Protein AF-A0A436E2F3-F1 (afdb_monomer_lite)

Sequence (44 aa):
MPDVKWAMKAREFINCNCAYGCPCQFNAMPTYGFCQAVAGMEIE

Foldseek 3Di:
DPPDDDDWDWDKDKDKPAPPPPVVVVVDQGRVNDMDMDMDIGTD

pLDDT: mean 91.5, std 6.1, range [67.56, 96.94]

Structure (mmCIF, N/CA/C/O backbone):
data_AF-A0A436E2F3-F1
#
_entry.id   AF-A0A436E2F3-F1
#
loop_
_atom_site.group_PDB
_atom_site.id
_atom_site.type_symbol
_atom_site.label_atom_id
_atom_site.label_alt_id
_atom_site.label_comp_id
_atom_site.label_asym_id
_atom_site.label_entity_id
_atom_site.label_seq_id
_atom_site.pdbx_PDB_ins_code
_atom_site.Cartn_x
_atom_site.Cartn_y
_atom_site.Cartn_z
_atom_site.occupancy
_atom_site.B_iso_or_equiv
_atom_site.auth_seq_id
_atom_site.auth_comp_id
_atom_site.auth_asym_id
_atom_site.auth_atom_id
_atom_site.pdbx_PDB_model_num
ATOM 1 N N . MET A 1 1 ? 4.987 -3.945 35.067 1.00 67.56 1 MET A N 1
ATOM 2 C CA . MET A 1 1 ? 4.877 -3.075 33.876 1.00 67.56 1 MET A CA 1
ATOM 3 C C . MET A 1 1 ? 3.436 -3.157 33.411 1.00 67.56 1 MET A C 1
ATOM 5 O O . MET A 1 1 ? 2.970 -4.283 33.282 1.00 67.56 1 MET A O 1
ATOM 9 N N . PRO A 1 2 ? 2.692 -2.048 33.273 1.00 69.94 2 PRO A N 1
ATOM 10 C CA . PRO A 1 2 ? 1.325 -2.139 32.782 1.00 69.94 2 PRO A CA 1
ATOM 11 C C . PRO A 1 2 ? 1.376 -2.548 31.305 1.00 69.94 2 PRO A C 1
ATOM 13 O O . PRO A 1 2 ? 1.979 -1.859 30.486 1.00 69.94 2 PRO A O 1
ATOM 16 N N . ASP A 1 3 ? 0.796 -3.705 30.996 1.00 80.12 3 ASP A N 1
ATOM 17 C CA . ASP A 1 3 ? 0.669 -4.248 29.641 1.00 80.12 3 ASP A CA 1
ATOM 18 C C . ASP A 1 3 ? -0.457 -3.488 28.920 1.00 80.12 3 ASP A C 1
ATOM 20 O O . ASP A 1 3 ? -1.608 -3.918 28.868 1.00 80.12 3 ASP A O 1
ATOM 24 N N . VAL A 1 4 ? -0.161 -2.264 28.473 1.00 82.31 4 VAL A N 1
ATOM 25 C CA . VAL A 1 4 ? -1.118 -1.445 27.720 1.00 82.31 4 VAL A CA 1
ATOM 26 C C . VAL A 1 4 ? -1.121 -1.919 26.271 1.00 82.31 4 VAL A C 1
ATOM 28 O O . VAL A 1 4 ? -0.226 -1.590 25.493 1.00 82.31 4 VAL A O 1
ATOM 31 N N . LYS A 1 5 ? -2.154 -2.682 25.906 1.00 87.12 5 LYS A N 1
ATOM 32 C CA . LYS A 1 5 ? -2.414 -3.103 24.526 1.00 87.12 5 LYS A CA 1
ATOM 33 C C . LYS A 1 5 ? -3.245 -2.043 23.813 1.00 87.12 5 LYS A C 1
ATOM 35 O O . LYS A 1 5 ? -4.447 -1.943 24.044 1.00 87.12 5 LYS A O 1
ATOM 40 N N . TRP A 1 6 ? -2.608 -1.259 22.951 1.00 90.12 6 TRP A N 1
ATOM 41 C CA . TRP A 1 6 ? -3.279 -0.311 22.063 1.00 90.12 6 TRP A CA 1
ATOM 42 C C . TRP A 1 6 ? -3.208 -0.805 20.611 1.00 90.12 6 TRP A C 1
ATOM 44 O O . TRP A 1 6 ? -2.288 -1.534 20.241 1.00 90.12 6 TRP A O 1
ATOM 54 N N . ALA A 1 7 ? -4.186 -0.414 19.796 1.00 91.31 7 ALA A N 1
ATOM 55 C CA . ALA 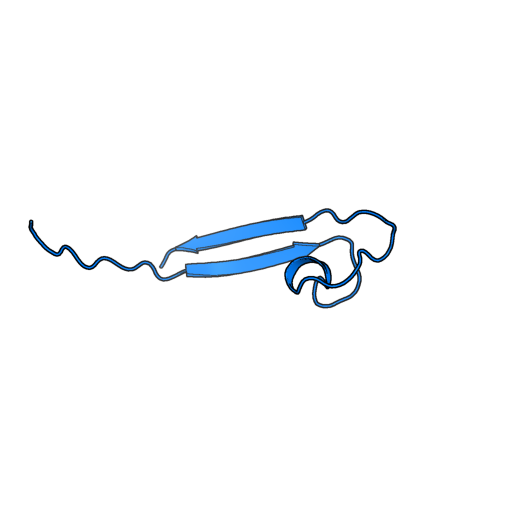A 1 7 ? -4.211 -0.668 18.358 1.00 91.31 7 ALA A CA 1
ATOM 56 C C . ALA A 1 7 ? -4.815 0.539 17.628 1.00 91.31 7 ALA A C 1
ATOM 58 O O . ALA A 1 7 ? -5.616 1.270 18.207 1.00 91.31 7 ALA A O 1
ATOM 59 N N . MET A 1 8 ? -4.438 0.735 16.363 1.00 91.00 8 MET A N 1
ATOM 60 C CA . MET A 1 8 ? -5.024 1.737 15.470 1.00 91.00 8 MET A CA 1
ATOM 61 C C . MET A 1 8 ? -5.559 1.051 14.221 1.00 91.00 8 MET A C 1
ATOM 63 O O . MET A 1 8 ? -4.930 0.130 13.694 1.00 91.00 8 MET A O 1
ATOM 67 N N . LYS A 1 9 ? -6.709 1.521 13.746 1.00 95.31 9 LYS A N 1
ATOM 68 C CA . LYS A 1 9 ? -7.288 1.119 12.471 1.00 95.31 9 LYS A CA 1
ATOM 69 C C . LYS A 1 9 ? -7.248 2.317 11.534 1.00 95.31 9 LYS A C 1
ATOM 71 O O . LYS A 1 9 ? -7.572 3.431 11.932 1.00 95.31 9 LYS A O 1
ATOM 76 N N . ALA A 1 10 ? -6.810 2.082 10.308 1.00 96.12 10 ALA A N 1
ATOM 77 C CA . ALA A 1 10 ? -6.743 3.113 9.292 1.00 96.12 10 ALA A CA 1
ATOM 78 C C . ALA A 1 10 ? -7.006 2.511 7.916 1.00 96.12 10 ALA A C 1
ATOM 80 O O . ALA A 1 10 ? -6.697 1.342 7.662 1.00 96.12 10 ALA A O 1
ATOM 81 N N . ARG A 1 11 ? -7.538 3.337 7.021 1.00 96.56 11 ARG A N 1
ATOM 82 C CA . ARG A 1 11 ? -7.593 3.053 5.594 1.00 96.56 11 ARG A CA 1
ATOM 83 C C . ARG A 1 11 ? -6.323 3.581 4.938 1.00 96.56 11 ARG A C 1
ATOM 85 O O . ARG A 1 11 ? -6.042 4.775 4.995 1.00 96.56 11 ARG A O 1
ATOM 92 N N . GLU A 1 12 ? -5.559 2.689 4.320 1.00 94.19 12 GLU A N 1
ATOM 93 C CA . GLU A 1 12 ? -4.327 3.035 3.611 1.00 94.19 12 GLU A CA 1
ATOM 94 C C . GLU A 1 12 ? -4.598 3.276 2.121 1.00 94.19 12 GLU A C 1
ATOM 96 O O . GLU A 1 12 ? -5.333 2.529 1.471 1.00 94.19 12 GLU A O 1
ATOM 101 N N . PHE A 1 13 ? -3.968 4.312 1.574 1.00 94.12 13 PHE A N 1
ATOM 102 C CA . PHE A 1 13 ? -3.852 4.552 0.145 1.00 94.12 13 PHE A CA 1
ATOM 103 C C . PHE A 1 13 ? -2.377 4.661 -0.228 1.00 94.12 13 PHE A C 1
ATOM 105 O O . PHE A 1 13 ? -1.649 5.474 0.342 1.00 94.12 13 PHE A O 1
ATOM 112 N N . ILE A 1 14 ? -1.952 3.886 -1.224 1.00 93.75 14 ILE A N 1
ATOM 113 C CA . ILE A 1 14 ? -0.601 3.954 -1.774 1.00 93.75 14 ILE A CA 1
ATOM 114 C C . ILE A 1 14 ? -0.647 4.052 -3.295 1.00 93.75 14 ILE A C 1
ATOM 116 O O . ILE A 1 14 ? -1.404 3.352 -3.970 1.00 93.75 14 ILE A O 1
ATOM 120 N N . ASN A 1 15 ? 0.185 4.932 -3.842 1.00 94.00 15 ASN A N 1
ATOM 121 C CA . ASN A 1 15 ? 0.409 5.049 -5.271 1.00 94.00 15 ASN A CA 1
ATOM 122 C C . ASN A 1 15 ? 1.904 5.180 -5.553 1.00 94.00 15 ASN A C 1
ATOM 124 O O . ASN A 1 15 ? 2.630 5.842 -4.813 1.00 94.00 15 ASN A O 1
ATOM 128 N N . CYS A 1 16 ? 2.362 4.553 -6.628 1.00 94.69 16 CYS A N 1
ATOM 129 C CA . CYS A 1 16 ? 3.750 4.599 -7.052 1.00 94.69 16 CYS A CA 1
ATOM 130 C 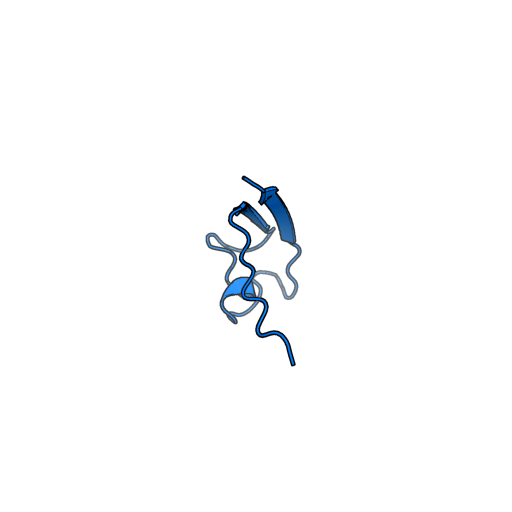C . CYS A 1 16 ? 3.848 4.816 -8.560 1.00 94.69 16 CYS A C 1
ATOM 132 O O . CYS A 1 16 ? 2.923 4.511 -9.312 1.00 94.69 16 CYS A O 1
ATOM 134 N N . ASN A 1 17 ? 5.011 5.282 -9.006 1.00 94.12 17 ASN A N 1
ATOM 135 C CA . ASN A 1 17 ? 5.317 5.461 -10.425 1.00 94.12 17 ASN A CA 1
ATOM 136 C C . ASN A 1 17 ? 5.764 4.165 -11.140 1.00 94.12 17 ASN A C 1
ATOM 138 O O . ASN A 1 17 ? 6.182 4.222 -12.295 1.00 94.12 17 ASN A O 1
ATOM 142 N N . CYS A 1 18 ? 5.714 3.013 -10.466 1.00 95.06 18 CYS A N 1
ATOM 143 C CA . CYS A 1 18 ? 6.133 1.714 -10.994 1.00 95.06 18 CYS A CA 1
ATOM 144 C C . CYS A 1 18 ? 4.970 0.938 -11.635 1.00 95.06 18 CYS A C 1
ATOM 146 O O . CYS A 1 18 ? 3.843 1.424 -11.717 1.00 95.06 18 CYS A O 1
ATOM 148 N N . ALA A 1 19 ? 5.249 -0.284 -12.104 1.00 93.69 19 ALA A N 1
ATOM 149 C CA . ALA A 1 19 ? 4.220 -1.192 -12.604 1.00 93.69 19 ALA A CA 1
ATOM 150 C C . ALA A 1 19 ? 3.073 -1.384 -11.595 1.00 93.69 19 ALA A C 1
ATOM 152 O O . ALA A 1 19 ? 3.243 -1.218 -10.382 1.00 93.69 19 ALA A O 1
ATOM 153 N N . TYR A 1 20 ? 1.901 -1.751 -12.121 1.00 90.19 20 TYR A N 1
ATOM 154 C CA . TYR A 1 20 ? 0.704 -1.993 -11.323 1.00 90.19 20 TYR A CA 1
ATOM 155 C C . TYR A 1 20 ? 0.993 -2.913 -10.129 1.00 90.19 20 TYR A C 1
ATOM 157 O O . TYR A 1 20 ? 1.733 -3.891 -10.245 1.00 90.19 20 TYR A O 1
ATOM 165 N N . GLY A 1 21 ? 0.406 -2.576 -8.981 1.00 90.06 21 GLY A N 1
ATOM 166 C CA . GLY A 1 21 ? 0.640 -3.284 -7.725 1.00 90.06 21 GLY A CA 1
ATOM 167 C C . GLY A 1 21 ? 1.922 -2.879 -6.995 1.00 90.06 21 GLY A C 1
ATOM 168 O O . GLY A 1 21 ? 2.245 -3.511 -6.001 1.00 90.06 21 GLY A O 1
ATOM 169 N N . CYS A 1 22 ? 2.643 -1.849 -7.451 1.00 93.56 22 CYS A N 1
ATOM 170 C CA . CYS A 1 22 ? 3.821 -1.309 -6.770 1.00 93.56 22 CYS A CA 1
ATOM 171 C C . CYS A 1 22 ? 4.819 -2.398 -6.350 1.00 93.56 22 CYS A C 1
ATOM 173 O O . CYS A 1 22 ? 5.055 -2.583 -5.157 1.00 93.56 22 CYS A O 1
ATOM 175 N N . PRO A 1 23 ? 5.437 -3.110 -7.315 1.00 93.06 23 PRO A N 1
ATOM 176 C CA . PRO A 1 23 ? 6.268 -4.290 -7.054 1.00 93.06 23 PRO A CA 1
ATOM 177 C C . PRO A 1 23 ? 7.337 -4.070 -5.974 1.0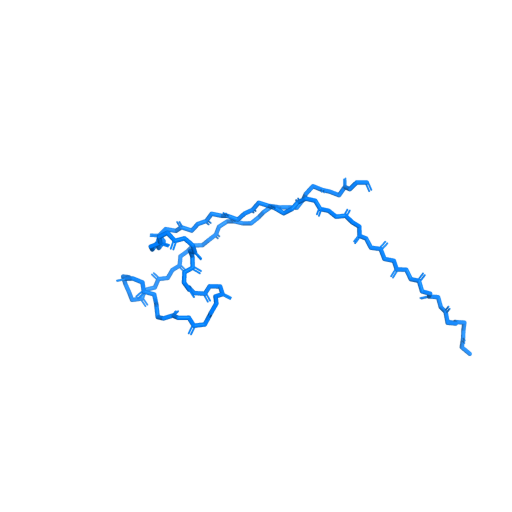0 93.06 23 PRO A C 1
ATOM 179 O O . PRO A 1 23 ? 7.619 -4.973 -5.192 1.00 93.06 23 PRO A O 1
ATOM 182 N N . CYS A 1 24 ? 7.880 -2.856 -5.869 1.00 92.56 24 CYS A N 1
ATOM 183 C CA . CYS A 1 24 ? 8.852 -2.489 -4.841 1.00 92.56 24 CYS A CA 1
ATOM 184 C C . CYS A 1 24 ? 8.336 -2.647 -3.402 1.00 92.56 24 CYS A C 1
ATOM 186 O O . CYS A 1 24 ? 9.118 -3.005 -2.528 1.00 92.56 24 CYS A O 1
ATOM 188 N N . GLN A 1 25 ? 7.040 -2.436 -3.148 1.00 91.12 25 GLN A N 1
ATOM 189 C CA . GLN A 1 25 ? 6.422 -2.674 -1.836 1.00 91.12 25 GLN A CA 1
ATOM 190 C C . GLN A 1 25 ? 6.480 -4.159 -1.443 1.00 91.12 25 GLN A C 1
ATOM 192 O O . GLN A 1 25 ? 6.538 -4.495 -0.264 1.00 91.12 25 GLN A O 1
ATOM 197 N N . PHE A 1 26 ? 6.519 -5.046 -2.438 1.00 92.31 26 PHE A N 1
ATOM 198 C CA . PHE A 1 26 ? 6.547 -6.497 -2.276 1.00 92.31 26 PHE A CA 1
ATOM 199 C C . PHE A 1 26 ? 7.928 -7.090 -2.594 1.00 92.31 26 PHE A C 1
ATOM 201 O O . PHE A 1 26 ? 8.032 -8.252 -2.982 1.00 92.31 26 PHE A O 1
ATOM 208 N N . ASN A 1 27 ? 8.996 -6.298 -2.418 1.00 91.50 27 ASN A N 1
ATOM 209 C CA . ASN A 1 27 ? 10.398 -6.685 -2.632 1.00 91.50 27 ASN A CA 1
ATOM 210 C C . ASN A 1 27 ? 10.754 -7.122 -4.067 1.00 91.50 27 ASN A C 1
ATOM 212 O O . ASN A 1 27 ? 11.774 -7.777 -4.280 1.00 91.50 27 ASN A O 1
ATOM 216 N N . ALA A 1 28 ? 9.951 -6.755 -5.065 1.00 93.69 28 ALA A N 1
ATOM 217 C CA . ALA A 1 28 ? 10.301 -6.950 -6.466 1.00 93.69 28 ALA A CA 1
ATOM 218 C C . ALA A 1 28 ? 11.083 -5.748 -7.029 1.00 93.69 28 ALA A C 1
ATOM 220 O O . ALA A 1 28 ? 11.049 -4.636 -6.493 1.00 93.69 28 ALA A O 1
ATOM 221 N N . MET A 1 29 ? 11.815 -5.986 -8.123 1.00 93.19 29 MET A N 1
ATOM 222 C CA . MET A 1 29 ? 12.664 -4.965 -8.740 1.00 93.19 29 MET A CA 1
ATOM 223 C C . MET A 1 29 ? 11.849 -3.754 -9.233 1.00 93.19 29 MET A C 1
ATOM 225 O O . MET A 1 29 ? 10.728 -3.918 -9.724 1.00 93.19 29 MET A O 1
ATOM 229 N N . PRO A 1 30 ? 12.414 -2.536 -9.145 1.00 92.88 30 PRO A N 1
ATOM 230 C CA . PRO A 1 30 ? 11.802 -1.339 -9.706 1.00 92.88 30 PRO A CA 1
ATOM 231 C C . PRO A 1 30 ? 11.741 -1.412 -11.232 1.00 92.88 30 PRO A C 1
ATOM 233 O O . PRO A 1 30 ? 12.680 -1.859 -11.886 1.00 92.88 30 PRO A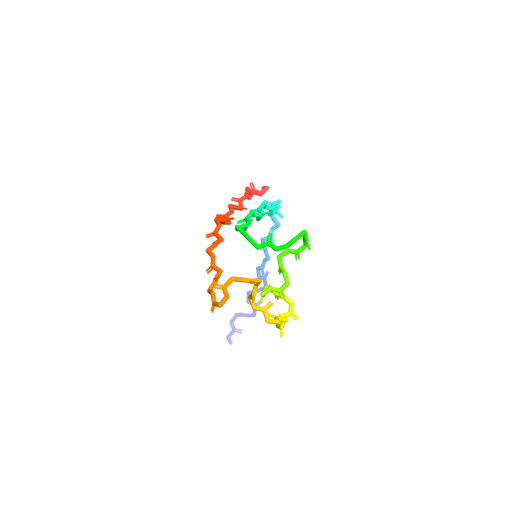 O 1
ATOM 236 N N . THR A 1 31 ? 10.649 -0.912 -11.808 1.00 92.56 31 THR A N 1
ATOM 237 C CA . THR A 1 31 ? 10.414 -0.955 -13.261 1.00 92.56 31 THR A CA 1
ATOM 238 C C . THR A 1 31 ? 11.431 -0.122 -14.048 1.00 92.56 31 THR A C 1
ATOM 240 O O . THR A 1 31 ? 11.848 -0.531 -15.126 1.00 92.56 31 THR A O 1
ATOM 243 N N . TYR A 1 32 ? 11.859 1.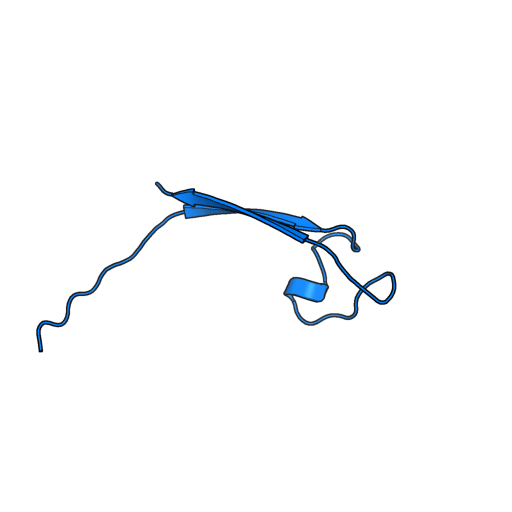022 -13.502 1.00 91.88 32 TYR A N 1
ATOM 244 C CA . TYR A 1 32 ? 12.738 1.988 -14.181 1.00 91.88 32 TYR A CA 1
ATOM 245 C C . TYR A 1 32 ? 14.072 2.201 -13.445 1.00 91.88 32 TYR A C 1
ATOM 247 O O . TYR A 1 32 ? 14.659 3.278 -13.498 1.00 91.88 32 TYR A O 1
ATOM 255 N N . GLY A 1 33 ? 14.535 1.195 -12.694 1.00 92.00 33 GLY A N 1
ATOM 256 C CA . GLY A 1 33 ? 15.764 1.263 -11.888 1.00 92.00 33 GLY A CA 1
ATOM 257 C C . GLY A 1 33 ? 15.606 1.971 -10.536 1.00 92.00 33 GLY A C 1
ATOM 258 O O . GLY A 1 33 ? 16.318 1.639 -9.594 1.00 92.00 33 GLY A O 1
ATOM 259 N N . PHE A 1 34 ? 14.625 2.866 -10.395 1.00 91.25 34 PHE A N 1
ATOM 260 C CA . PHE A 1 34 ? 14.189 3.436 -9.116 1.00 91.25 34 PHE A CA 1
ATOM 261 C C . PHE A 1 34 ? 12.656 3.547 -9.065 1.00 91.25 34 PHE A C 1
ATOM 263 O O . PHE A 1 34 ? 11.995 3.518 -10.103 1.00 91.25 34 PHE A O 1
ATOM 270 N N . CYS A 1 35 ? 12.091 3.655 -7.859 1.00 93.12 35 CYS A N 1
ATOM 271 C CA . CYS A 1 35 ? 10.654 3.832 -7.642 1.00 93.12 35 CYS A CA 1
ATOM 272 C C . CYS A 1 35 ? 10.404 4.991 -6.680 1.00 93.12 35 CYS A C 1
ATOM 274 O O . CYS A 1 35 ? 11.142 5.174 -5.714 1.00 93.12 35 CYS A O 1
ATOM 276 N N . GLN A 1 36 ? 9.349 5.754 -6.937 1.00 94.94 36 GLN A N 1
ATOM 277 C CA . GLN A 1 36 ? 8.833 6.781 -6.042 1.00 94.94 36 GLN A CA 1
ATOM 278 C C . GLN A 1 36 ? 7.394 6.428 -5.695 1.00 94.94 36 GLN A C 1
ATOM 280 O O . GLN A 1 36 ? 6.631 5.990 -6.559 1.00 94.94 36 GLN A O 1
ATOM 285 N N . ALA A 1 37 ? 7.036 6.613 -4.430 1.00 95.12 37 ALA A N 1
ATOM 286 C CA . ALA A 1 37 ? 5.702 6.335 -3.934 1.00 95.12 37 ALA A CA 1
ATOM 287 C C . ALA A 1 37 ? 5.211 7.471 -3.039 1.00 95.12 37 ALA A C 1
ATOM 289 O O . ALA A 1 37 ? 5.999 8.136 -2.366 1.00 95.12 37 ALA A O 1
ATOM 290 N N . VAL A 1 38 ? 3.897 7.659 -3.030 1.00 96.31 38 VAL A N 1
ATOM 291 C CA . VAL A 1 38 ? 3.170 8.4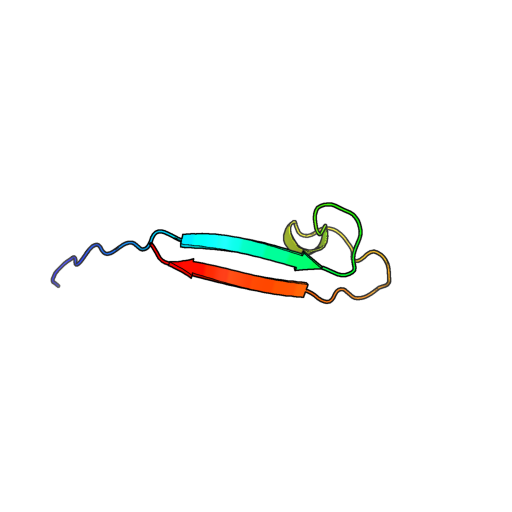65 -2.055 1.00 96.31 38 VAL A CA 1
ATOM 292 C C . VAL A 1 38 ? 2.208 7.544 -1.314 1.00 96.31 38 VAL A C 1
ATOM 294 O O . VAL A 1 38 ? 1.511 6.736 -1.930 1.00 96.31 38 VAL A O 1
ATOM 297 N N . ALA A 1 39 ? 2.195 7.656 0.010 1.00 95.06 39 ALA A N 1
ATOM 298 C CA . ALA A 1 39 ? 1.311 6.900 0.882 1.00 95.06 39 ALA A CA 1
ATOM 299 C C . ALA A 1 39 ? 0.546 7.859 1.797 1.00 95.06 39 ALA A C 1
ATOM 301 O O . ALA A 1 39 ? 1.088 8.872 2.244 1.00 95.06 39 ALA A O 1
ATOM 302 N N . GLY A 1 40 ? -0.711 7.535 2.064 1.00 96.19 40 GLY A N 1
ATOM 303 C CA . GLY A 1 40 ? -1.573 8.244 2.996 1.00 96.19 40 GLY A CA 1
ATOM 304 C C . GLY A 1 40 ? -2.378 7.251 3.820 1.00 96.19 40 GLY A C 1
ATOM 305 O O . GLY A 1 40 ? -2.779 6.201 3.320 1.00 96.19 40 GLY A O 1
ATOM 306 N N . MET A 1 41 ? -2.610 7.584 5.086 1.00 96.38 41 MET A N 1
ATOM 307 C CA . MET A 1 41 ? -3.431 6.788 5.993 1.00 96.38 41 MET A CA 1
ATOM 308 C C . MET A 1 41 ? -4.508 7.684 6.593 1.00 96.38 41 MET A C 1
ATOM 310 O O . MET A 1 41 ? -4.207 8.737 7.151 1.00 96.38 41 MET A O 1
ATOM 314 N N . GLU A 1 42 ? -5.757 7.261 6.474 1.00 96.94 42 GLU A N 1
ATOM 315 C CA . GLU A 1 42 ? -6.903 7.885 7.128 1.00 96.94 42 GLU A CA 1
ATOM 316 C C . GLU A 1 42 ? -7.256 7.049 8.358 1.00 96.94 42 GLU A C 1
ATOM 318 O O . GLU A 1 42 ? -7.676 5.900 8.223 1.00 96.94 42 GLU A O 1
ATOM 323 N N . ILE A 1 43 ? -7.017 7.599 9.549 1.00 95.62 43 ILE A N 1
ATOM 324 C CA . ILE A 1 43 ? -7.299 6.933 10.828 1.00 95.62 43 ILE A CA 1
ATOM 325 C C . ILE A 1 43 ? -8.811 6.980 11.092 1.00 95.62 43 ILE A C 1
ATOM 327 O O . ILE A 1 43 ? -9.423 8.030 10.894 1.00 95.62 43 ILE A O 1
ATOM 331 N N . GLU A 1 44 ? -9.386 5.855 11.531 1.00 83.62 44 GLU A N 1
ATOM 332 C CA . GLU A 1 44 ? -10.792 5.754 11.972 1.00 83.62 44 GLU A CA 1
ATOM 333 C C . GLU A 1 44 ? -10.996 6.186 13.431 1.00 83.62 44 GLU A C 1
ATOM 335 O O . GLU A 1 44 ? -10.139 5.845 14.282 1.00 83.62 44 GLU A O 1
#

Radius of gyration: 15.49 Å; chains: 1; bounding box: 27×15×48 Å

Secondary structure (DSSP, 8-state):
---------EEEEEEESSSTT-GGGGTPPPTTSS--EEEEEEE-